Protein AF-A0A9Q1G6E1-F1 (afdb_monomer_lite)

Organism: Synaphobranchus kaupii (NCBI:txid118154)

InterPro domains:
  IPR001965 Zinc finger, PHD-type [SM00249] (22-74)
  IPR011011 Zinc finger, FYVE/PHD-type [SSF57903] (13-75)
  IPR013083 Zinc finger, RING/FYVE/PHD-type [G3DSA:3.30.40.10] (4-76)
  IPR019786 Zinc finger, PHD-type, conserved site [PS01359] (23-73)
  IPR019787 Zinc finger, PHD-finger [PS50016] (20-76)
  IPR055198 Histone-lysine N-methyltransferase NSD-like, PHD zinc finger [PF22908] (22-61)

Sequence (76 aa):
MTTIRRDIASTLLSYKDDMTDLCVACGEVTRKPARNVQLDEWIECTKHDCGRWYHLDCVGRPQVEGDYICFACTKD

Foldseek 3Di:
DPVVVVVVVVVVVVPPPPCLQAAPQPRDRPPDPDPPDDRQDKDAQPPPPGRHIHRCVSQVNDDNPDHDHGPVRVVD

pLDDT: mean 74.25, std 13.98, range [42.94, 90.12]

Radius of gyration: 17.54 Å; chains: 1; bounding box: 52×34×33 Å

Secondary structure (DSSP, 8-state):
--HHHHHHHHHHHH----GGGS-TTT--------TT-----EEE--STTT--EEEGGGGT---SSS----HHHHH-

Structure (mmCIF, N/CA/C/O backbone):
data_AF-A0A9Q1G6E1-F1
#
_entry.id   AF-A0A9Q1G6E1-F1
#
loop_
_atom_site.group_PDB
_atom_site.id
_atom_site.type_symbol
_atom_site.label_atom_id
_atom_site.label_alt_id
_atom_site.label_comp_id
_atom_site.label_asym_id
_atom_site.label_entity_id
_atom_site.label_seq_id
_atom_site.pdbx_PDB_ins_code
_atom_site.Cartn_x
_atom_site.Cartn_y
_atom_site.Cartn_z
_atom_site.occupancy
_atom_site.B_iso_or_equiv
_atom_site.auth_seq_id
_atom_site.auth_comp_id
_atom_site.auth_asym_id
_atom_site.auth_atom_id
_atom_site.pdbx_PDB_model_num
ATOM 1 N N . MET A 1 1 ? 39.828 -19.654 6.591 1.00 49.19 1 MET A N 1
ATOM 2 C CA . MET A 1 1 ? 39.250 -18.811 5.515 1.00 49.19 1 MET A CA 1
ATOM 3 C C . MET A 1 1 ? 37.744 -19.074 5.363 1.00 49.19 1 MET A C 1
ATOM 5 O O . MET A 1 1 ? 37.313 -19.588 4.342 1.00 49.19 1 MET A O 1
ATOM 9 N N . THR A 1 2 ? 36.922 -18.751 6.367 1.00 57.41 2 THR A N 1
ATOM 10 C CA . THR A 1 2 ? 35.453 -18.982 6.342 1.00 57.41 2 THR A CA 1
ATOM 11 C C . THR A 1 2 ? 34.633 -17.731 6.677 1.00 57.41 2 THR A C 1
ATOM 13 O O . THR A 1 2 ? 33.409 -17.764 6.605 1.00 57.41 2 THR A O 1
ATOM 16 N N . THR A 1 3 ? 35.290 -16.617 7.001 1.00 61.69 3 THR A N 1
ATOM 17 C CA . THR A 1 3 ? 34.668 -15.360 7.444 1.00 61.69 3 THR A CA 1
ATOM 18 C C . THR A 1 3 ? 33.999 -14.583 6.313 1.00 61.69 3 THR A C 1
ATOM 20 O O . THR A 1 3 ? 32.870 -14.147 6.479 1.00 61.69 3 THR A O 1
ATOM 23 N N . ILE A 1 4 ? 34.600 -14.546 5.119 1.00 71.56 4 ILE A N 1
ATOM 24 C CA . ILE A 1 4 ? 34.090 -13.752 3.982 1.00 71.56 4 ILE A CA 1
ATOM 25 C C . ILE A 1 4 ? 32.639 -14.114 3.621 1.00 71.56 4 ILE A C 1
ATOM 27 O O . ILE A 1 4 ? 31.815 -13.240 3.379 1.00 71.56 4 ILE A O 1
ATOM 31 N N . ARG A 1 5 ? 32.294 -15.410 3.619 1.00 71.69 5 ARG A N 1
ATOM 32 C CA . ARG A 1 5 ? 30.929 -15.856 3.287 1.00 71.69 5 ARG A CA 1
ATOM 33 C C . ARG A 1 5 ? 29.904 -15.442 4.345 1.00 71.69 5 ARG A C 1
ATOM 35 O O . ARG A 1 5 ? 28.772 -15.127 3.994 1.00 71.69 5 ARG A O 1
ATOM 42 N N . ARG A 1 6 ? 30.296 -15.444 5.624 1.00 77.12 6 ARG A N 1
ATOM 43 C CA . ARG A 1 6 ? 29.436 -15.022 6.738 1.00 77.12 6 ARG A CA 1
ATOM 44 C C . ARG A 1 6 ? 29.215 -13.511 6.718 1.00 77.12 6 ARG A C 1
ATOM 46 O O . ARG A 1 6 ? 28.093 -13.077 6.967 1.00 77.12 6 ARG A O 1
ATOM 53 N N . ASP A 1 7 ? 30.240 -12.743 6.376 1.00 77.62 7 ASP A N 1
ATOM 54 C CA . ASP A 1 7 ? 30.153 -11.283 6.330 1.00 77.62 7 ASP A CA 1
ATOM 55 C C . ASP A 1 7 ? 29.259 -10.834 5.167 1.00 77.62 7 ASP A C 1
ATOM 57 O O . ASP A 1 7 ? 28.336 -10.055 5.379 1.00 77.62 7 ASP A O 1
ATOM 61 N N . ILE A 1 8 ? 29.413 -11.433 3.978 1.00 76.12 8 ILE A N 1
ATOM 62 C CA . ILE A 1 8 ? 28.528 -11.174 2.826 1.00 76.12 8 ILE A CA 1
ATOM 63 C C . ILE A 1 8 ? 27.071 -11.528 3.153 1.00 76.12 8 ILE A C 1
ATOM 65 O O . ILE A 1 8 ? 26.171 -10.737 2.880 1.00 76.12 8 ILE A O 1
ATOM 69 N N . ALA A 1 9 ? 26.825 -12.698 3.753 1.00 76.12 9 ALA A N 1
ATOM 70 C CA . ALA A 1 9 ? 25.473 -13.109 4.124 1.00 76.12 9 ALA A CA 1
ATOM 71 C C . ALA A 1 9 ? 24.850 -12.153 5.153 1.00 76.12 9 ALA A C 1
ATOM 73 O O . ALA A 1 9 ? 23.689 -11.781 5.016 1.00 76.12 9 ALA A O 1
ATOM 74 N N . SER A 1 10 ? 25.628 -11.715 6.146 1.00 76.19 10 SER A N 1
ATOM 75 C CA . SER A 1 10 ? 25.173 -10.749 7.152 1.00 76.19 10 SER A CA 1
ATOM 76 C C . SER A 1 10 ? 24.844 -9.396 6.524 1.00 76.19 10 SER A C 1
ATOM 78 O O . SER A 1 10 ? 23.806 -8.826 6.839 1.00 76.19 10 SER A O 1
ATOM 80 N N . THR A 1 11 ? 25.670 -8.907 5.594 1.00 74.62 11 THR A N 1
ATOM 81 C CA . THR A 1 11 ? 25.413 -7.645 4.890 1.00 74.62 11 THR A CA 1
ATOM 82 C C . THR A 1 11 ? 24.160 -7.723 4.019 1.00 74.62 11 THR A C 1
ATOM 84 O O . THR A 1 11 ? 23.327 -6.822 4.088 1.00 74.62 11 THR A O 1
ATOM 87 N N . LEU A 1 12 ? 23.978 -8.805 3.257 1.00 67.94 12 LEU A N 1
ATOM 88 C CA . LEU A 1 12 ? 22.787 -8.997 2.422 1.00 67.94 12 LEU A CA 1
ATOM 89 C C . LEU A 1 12 ? 21.509 -9.139 3.258 1.00 67.94 12 LEU A C 1
ATOM 91 O O . LEU A 1 12 ? 20.482 -8.592 2.885 1.00 67.94 12 LEU A O 1
ATOM 95 N N . LEU A 1 13 ? 21.573 -9.814 4.409 1.00 69.12 13 LEU A N 1
ATOM 96 C CA . LEU A 1 13 ? 20.444 -9.905 5.345 1.00 69.12 13 LEU A CA 1
ATOM 97 C C . LEU A 1 13 ? 20.190 -8.593 6.105 1.00 69.12 13 LEU A C 1
ATOM 99 O O . LEU A 1 13 ? 19.079 -8.368 6.580 1.00 69.12 13 LEU A O 1
ATOM 103 N N . SER A 1 14 ? 21.212 -7.742 6.252 1.00 64.19 14 SER A N 1
ATOM 104 C CA . SER A 1 14 ? 21.084 -6.417 6.873 1.00 64.19 14 SER A CA 1
ATOM 105 C C . SER A 1 14 ? 20.524 -5.361 5.922 1.00 64.19 14 SER A C 1
ATOM 107 O O . SER A 1 14 ? 20.000 -4.352 6.390 1.00 64.19 14 SER A O 1
ATOM 109 N N . TYR A 1 15 ? 20.601 -5.610 4.609 1.00 56.25 15 TYR A N 1
ATOM 110 C CA . TYR A 1 15 ? 19.877 -4.848 3.600 1.00 56.25 15 TYR A CA 1
ATOM 111 C C . TYR A 1 15 ? 18.390 -5.174 3.737 1.00 56.25 15 TYR A C 1
ATOM 113 O O . TYR A 1 15 ? 17.846 -6.079 3.110 1.00 56.25 15 TYR A O 1
ATOM 121 N N . LYS A 1 16 ? 17.733 -4.453 4.640 1.00 58.66 16 LYS A N 1
ATOM 122 C CA . LYS A 1 16 ? 16.290 -4.297 4.589 1.00 58.66 16 LYS A CA 1
ATOM 123 C C . LYS A 1 16 ? 16.045 -3.257 3.515 1.00 58.66 16 LYS A C 1
ATOM 125 O O . LYS A 1 16 ? 16.345 -2.088 3.742 1.00 58.66 16 LYS A O 1
ATOM 130 N N . ASP A 1 17 ? 15.581 -3.697 2.352 1.00 56.41 17 ASP A N 1
ATOM 131 C CA . ASP A 1 17 ? 15.033 -2.762 1.379 1.00 56.41 17 ASP A CA 1
ATOM 132 C C . ASP A 1 17 ? 13.974 -1.930 2.103 1.00 56.41 17 ASP A C 1
ATOM 134 O O . ASP A 1 17 ? 13.069 -2.468 2.751 1.00 56.41 17 ASP A O 1
ATOM 138 N N . ASP A 1 18 ? 14.162 -0.615 2.087 1.00 58.75 18 ASP A N 1
ATOM 139 C CA . ASP A 1 18 ? 13.199 0.316 2.640 1.00 58.75 18 ASP A CA 1
ATOM 140 C C . ASP A 1 18 ? 11.995 0.323 1.691 1.00 58.75 18 ASP A C 1
ATOM 142 O O . ASP A 1 18 ? 11.981 0.997 0.666 1.00 58.75 18 ASP A O 1
ATOM 146 N N . MET A 1 19 ? 11.014 -0.538 1.976 1.00 60.31 19 MET A N 1
ATOM 147 C CA . MET A 1 19 ? 9.817 -0.711 1.144 1.00 60.31 19 MET A CA 1
ATOM 148 C C . MET A 1 19 ? 8.798 0.420 1.360 1.00 60.31 19 MET A C 1
ATOM 150 O O . MET A 1 19 ? 7.661 0.302 0.907 1.00 60.31 19 MET A O 1
ATOM 154 N N . THR A 1 20 ? 9.170 1.484 2.079 1.00 65.19 20 THR A N 1
ATOM 155 C CA . THR A 1 20 ? 8.307 2.647 2.341 1.00 65.19 20 THR A CA 1
ATOM 156 C C . THR A 1 20 ? 7.917 3.380 1.062 1.00 65.19 20 THR A C 1
ATOM 158 O O . THR A 1 20 ? 6.817 3.920 0.990 1.00 65.19 20 THR A O 1
ATOM 161 N N . ASP A 1 21 ? 8.750 3.304 0.024 1.00 70.12 21 ASP A N 1
ATOM 162 C CA . ASP A 1 21 ? 8.496 3.946 -1.266 1.00 70.12 21 ASP A CA 1
ATOM 163 C C . ASP A 1 21 ? 7.634 3.099 -2.222 1.00 70.12 21 ASP A C 1
ATOM 165 O O . ASP A 1 21 ? 7.424 3.503 -3.361 1.00 70.12 21 ASP A O 1
ATOM 169 N N . LEU A 1 22 ? 7.150 1.916 -1.818 1.00 82.94 22 LEU A N 1
ATOM 170 C CA . LEU A 1 22 ? 6.411 0.988 -2.684 1.00 82.94 22 LEU A CA 1
ATOM 171 C C . LEU A 1 22 ? 4.920 0.941 -2.356 1.00 82.94 22 LEU A C 1
ATOM 173 O O . LEU A 1 22 ? 4.515 0.751 -1.209 1.00 82.94 22 LEU A O 1
ATOM 177 N N . CYS A 1 23 ? 4.084 0.963 -3.394 1.00 86.81 23 CYS A N 1
ATOM 178 C CA . CYS A 1 23 ? 2.681 0.609 -3.241 1.00 86.81 23 CYS A CA 1
ATOM 179 C C . CYS A 1 23 ? 2.587 -0.885 -2.934 1.00 86.81 23 CYS A C 1
ATOM 181 O O . CYS A 1 23 ? 2.945 -1.721 -3.763 1.00 86.81 23 CYS A O 1
ATOM 183 N N . VAL A 1 24 ? 2.047 -1.247 -1.771 1.00 87.12 24 VAL A N 1
ATOM 184 C CA . VAL A 1 24 ? 1.981 -2.656 -1.343 1.00 87.12 24 VAL A CA 1
ATOM 185 C C . VAL A 1 24 ? 1.066 -3.501 -2.241 1.00 87.12 24 VAL A C 1
ATOM 187 O O . VAL A 1 24 ? 1.205 -4.721 -2.294 1.00 87.12 24 VAL A O 1
ATOM 190 N N . ALA A 1 25 ? 0.134 -2.878 -2.967 1.00 86.44 25 ALA A N 1
ATOM 191 C CA . ALA A 1 25 ? -0.766 -3.591 -3.870 1.00 86.44 25 ALA A CA 1
ATOM 192 C C . ALA A 1 25 ? -0.131 -3.942 -5.227 1.00 86.44 25 ALA A C 1
ATOM 194 O O . ALA A 1 25 ? -0.364 -5.043 -5.721 1.00 86.44 25 ALA A O 1
ATOM 195 N N . CYS A 1 26 ? 0.646 -3.039 -5.838 1.00 87.44 26 CYS A N 1
ATOM 196 C CA . CYS A 1 26 ? 1.215 -3.259 -7.177 1.00 87.44 26 CYS A CA 1
ATOM 197 C C . CYS A 1 26 ? 2.742 -3.407 -7.212 1.00 87.44 26 CYS A C 1
ATOM 199 O O . CYS A 1 26 ? 3.269 -3.859 -8.223 1.00 87.44 26 CYS A O 1
ATOM 201 N N . GLY A 1 27 ? 3.450 -3.064 -6.133 1.00 85.00 27 GLY A N 1
ATOM 202 C CA . GLY A 1 27 ? 4.910 -3.143 -6.053 1.00 85.00 27 GLY A CA 1
ATOM 203 C C . GLY A 1 27 ? 5.652 -2.068 -6.852 1.00 85.00 27 GLY A C 1
ATOM 204 O O . GLY A 1 27 ? 6.831 -2.244 -7.137 1.00 85.00 27 GLY A O 1
ATOM 205 N N . GLU A 1 28 ? 4.988 -0.971 -7.225 1.00 83.38 28 GLU A N 1
ATOM 206 C CA . GLU A 1 28 ? 5.594 0.150 -7.958 1.00 83.38 28 GLU A CA 1
ATOM 207 C C . GLU A 1 28 ? 5.846 1.354 -7.036 1.00 83.38 28 GLU A C 1
ATOM 209 O O . GLU A 1 28 ? 5.080 1.591 -6.102 1.00 83.38 28 GLU A O 1
ATOM 214 N N . VAL A 1 29 ? 6.908 2.120 -7.324 1.00 74.44 29 VAL A N 1
ATOM 215 C CA . VAL A 1 29 ? 7.401 3.251 -6.499 1.00 74.44 29 VAL A CA 1
ATOM 216 C C . VAL A 1 29 ? 6.933 4.647 -6.946 1.00 74.44 29 VAL A C 1
ATOM 218 O O . VAL A 1 29 ? 7.480 5.661 -6.527 1.00 74.44 29 VAL A O 1
ATOM 221 N N . THR A 1 30 ? 5.987 4.754 -7.883 1.00 63.81 30 THR A N 1
ATOM 222 C CA . THR A 1 30 ? 5.759 5.980 -8.688 1.00 63.81 30 THR A CA 1
ATOM 223 C C . THR A 1 30 ? 7.048 6.536 -9.305 1.00 63.81 30 THR A C 1
ATOM 225 O O . THR A 1 30 ? 7.584 7.581 -8.925 1.00 63.81 30 THR A O 1
ATOM 228 N N . ARG A 1 31 ? 7.572 5.886 -10.348 1.00 53.03 31 ARG A N 1
ATOM 229 C CA . ARG A 1 31 ? 8.574 6.551 -11.193 1.00 53.03 31 ARG A CA 1
ATOM 230 C C . ARG A 1 31 ? 7.862 7.575 -12.069 1.00 53.03 31 ARG A C 1
ATOM 232 O O . ARG A 1 31 ? 7.341 7.184 -13.098 1.00 53.03 31 ARG A O 1
ATOM 239 N N . LYS A 1 32 ? 7.873 8.847 -11.634 1.00 42.94 32 LYS A N 1
ATOM 240 C CA . LYS A 1 32 ? 7.513 10.093 -12.353 1.00 42.94 32 LYS A CA 1
ATOM 241 C C . LYS A 1 32 ? 6.409 9.948 -13.418 1.00 42.94 32 LYS A C 1
ATOM 243 O O . LYS A 1 32 ? 6.677 9.342 -14.455 1.00 42.94 32 LYS A O 1
ATOM 248 N N . PRO A 1 33 ? 5.258 10.637 -13.293 1.00 45.41 33 PRO A N 1
ATOM 249 C CA . PRO A 1 33 ? 4.260 10.611 -14.352 1.00 45.41 33 PRO A CA 1
ATOM 250 C C . PRO A 1 33 ? 4.906 11.030 -15.678 1.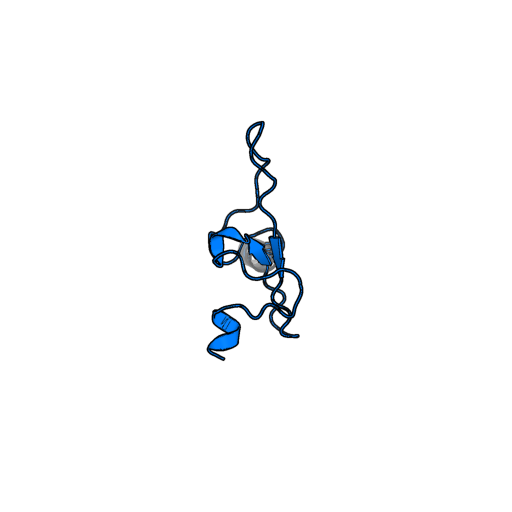00 45.41 33 PRO A C 1
ATOM 252 O O . PRO A 1 33 ? 5.527 12.095 -15.792 1.00 45.41 33 PRO A O 1
ATOM 255 N N . ALA A 1 34 ? 4.785 10.166 -16.689 1.00 44.81 34 ALA A N 1
ATOM 256 C CA . ALA A 1 34 ? 4.979 10.584 -18.065 1.00 44.81 34 ALA A CA 1
ATOM 257 C C . ALA A 1 34 ? 4.081 11.810 -18.278 1.00 44.81 34 ALA A C 1
ATOM 259 O O . ALA A 1 34 ? 2.929 11.818 -17.845 1.00 44.81 34 ALA A O 1
ATOM 260 N N . ARG A 1 35 ? 4.662 12.878 -18.837 1.00 43.47 35 ARG A N 1
ATOM 261 C CA . ARG A 1 35 ? 4.068 14.219 -18.971 1.00 43.47 35 ARG A CA 1
ATOM 262 C C . ARG A 1 35 ? 2.539 14.151 -19.135 1.00 43.47 35 ARG A C 1
ATOM 264 O O . ARG A 1 35 ? 2.071 13.608 -20.131 1.00 43.47 35 ARG A O 1
ATOM 271 N N . ASN A 1 36 ? 1.814 14.751 -18.184 1.00 50.31 36 ASN A N 1
ATOM 272 C CA . ASN A 1 36 ? 0.354 14.968 -18.154 1.00 50.31 36 ASN A CA 1
ATOM 273 C C . ASN A 1 36 ? -0.533 13.917 -17.458 1.00 50.31 36 ASN A C 1
ATOM 275 O O . ASN A 1 36 ? -1.753 14.023 -17.567 1.00 50.31 36 ASN A O 1
ATOM 279 N N . VAL A 1 37 ? 0.016 12.961 -16.707 1.00 49.81 37 VAL A N 1
ATOM 280 C CA . VAL A 1 37 ? -0.800 12.111 -15.819 1.00 49.81 37 VAL A CA 1
ATOM 281 C C . VAL A 1 37 ? -0.868 12.771 -14.440 1.00 49.81 37 VAL A C 1
ATOM 283 O O . VAL A 1 37 ? 0.173 13.112 -13.873 1.00 49.81 37 VAL A O 1
ATOM 286 N N . GLN A 1 38 ? -2.086 13.029 -13.947 1.00 52.91 38 GLN A N 1
ATOM 287 C CA . GLN A 1 38 ? -2.329 13.457 -12.564 1.00 52.91 38 GLN A CA 1
ATOM 288 C C . GLN A 1 38 ? -1.538 12.537 -11.637 1.00 52.91 38 GLN A C 1
ATOM 290 O O . GLN A 1 38 ? -1.614 11.324 -11.791 1.00 52.91 38 GLN A O 1
ATOM 295 N N . LEU A 1 39 ? -0.732 13.137 -10.757 1.00 54.03 39 LEU A N 1
ATOM 296 C CA . LEU A 1 39 ? 0.078 12.446 -9.756 1.00 54.03 39 LEU A CA 1
ATOM 297 C C . LEU A 1 39 ? -0.748 11.309 -9.151 1.00 54.03 39 LEU A C 1
ATOM 299 O O . LEU A 1 39 ? -1.856 11.576 -8.693 1.00 54.03 39 LEU A O 1
ATOM 303 N N . ASP A 1 40 ? -0.235 10.077 -9.197 1.00 62.84 40 ASP A N 1
ATOM 304 C CA . ASP A 1 40 ? -0.865 8.939 -8.531 1.00 62.84 40 ASP A CA 1
ATOM 305 C C . ASP A 1 40 ? -0.984 9.303 -7.049 1.00 62.84 40 ASP A C 1
ATOM 307 O O . ASP A 1 40 ? 0.001 9.308 -6.315 1.00 62.84 40 ASP A O 1
ATOM 311 N N . GLU A 1 41 ? -2.168 9.743 -6.636 1.00 78.94 41 GLU A N 1
ATOM 312 C CA . GLU A 1 41 ? -2.433 10.145 -5.265 1.00 78.94 41 GLU A CA 1
ATOM 313 C C . GLU A 1 41 ? -2.279 8.909 -4.373 1.00 78.94 41 GLU A C 1
ATOM 315 O O . GLU A 1 41 ? -2.777 7.823 -4.684 1.00 78.94 41 GLU A O 1
ATOM 320 N N . TRP A 1 42 ? -1.540 9.066 -3.281 1.00 84.06 42 TRP A N 1
ATOM 321 C CA . TRP A 1 42 ? -1.226 7.991 -2.351 1.00 84.06 42 TRP A CA 1
ATOM 322 C C . TRP A 1 42 ? -2.127 8.053 -1.123 1.00 84.06 42 TRP A C 1
ATOM 324 O O . TRP A 1 42 ? -2.575 9.125 -0.719 1.00 84.06 42 TRP A O 1
ATOM 334 N N . ILE A 1 43 ? -2.350 6.898 -0.505 1.00 86.75 43 ILE A N 1
ATOM 335 C CA . ILE A 1 43 ? -3.067 6.775 0.758 1.00 86.75 43 ILE A CA 1
ATOM 336 C C . ILE A 1 43 ? -2.369 5.780 1.687 1.00 86.75 43 ILE A C 1
ATOM 338 O O . ILE A 1 43 ? -1.927 4.704 1.268 1.00 86.75 43 ILE A O 1
ATOM 342 N N . GLU A 1 44 ? -2.277 6.150 2.960 1.00 88.31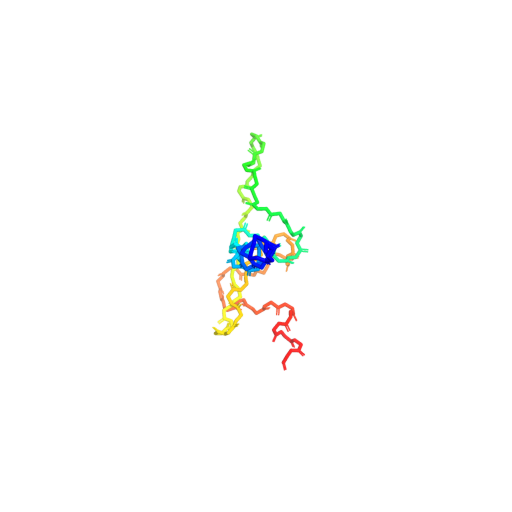 44 GLU A N 1
ATOM 343 C CA . GLU A 1 44 ? -1.694 5.342 4.029 1.00 88.31 44 GLU A CA 1
ATOM 344 C C . GLU A 1 44 ? -2.792 4.677 4.861 1.00 88.31 44 GLU A C 1
ATOM 346 O O . GLU A 1 44 ? -3.809 5.293 5.179 1.00 88.31 44 GLU A O 1
ATOM 351 N N . CYS A 1 45 ? -2.590 3.410 5.229 1.00 89.31 45 CYS A N 1
ATOM 352 C CA . CYS A 1 45 ? -3.466 2.727 6.176 1.00 89.31 45 CYS A CA 1
ATOM 353 C C . CYS A 1 45 ? -3.311 3.310 7.591 1.00 89.31 45 CYS A C 1
ATOM 355 O O . CYS A 1 45 ? -2.234 3.208 8.177 1.00 89.31 45 CYS A O 1
ATOM 357 N N . THR A 1 46 ? -4.394 3.820 8.180 1.00 89.06 46 THR A N 1
ATOM 358 C CA . THR A 1 46 ? -4.374 4.498 9.488 1.00 89.06 46 THR A CA 1
ATOM 359 C C . THR A 1 46 ? -4.395 3.548 10.692 1.00 89.06 46 THR A C 1
ATOM 361 O O . THR A 1 46 ? -4.256 3.989 11.834 1.00 89.06 46 THR A O 1
ATOM 364 N N . LYS A 1 47 ? -4.516 2.224 10.484 1.00 86.81 47 LYS A N 1
ATOM 365 C CA . LYS A 1 47 ? -4.371 1.240 11.576 1.00 86.81 47 LYS A CA 1
ATOM 366 C C . LYS A 1 47 ? -2.938 1.327 12.119 1.00 86.81 47 LYS A C 1
ATOM 368 O O . LYS A 1 47 ? -1.990 1.122 11.367 1.00 86.81 47 LYS A O 1
ATOM 373 N N . HIS A 1 48 ? -2.812 1.585 13.423 1.00 78.38 48 HIS A N 1
ATOM 374 C CA . HIS A 1 48 ? -1.570 1.958 14.122 1.00 78.38 48 HIS A CA 1
ATOM 375 C C . HIS A 1 48 ? -0.340 1.080 13.806 1.00 78.38 48 HIS A C 1
ATOM 377 O O . HIS A 1 48 ? 0.771 1.593 13.734 1.00 78.38 48 HIS A O 1
ATOM 383 N N . ASP A 1 49 ? -0.528 -0.218 13.554 1.00 84.06 49 ASP A N 1
ATOM 384 C CA . ASP A 1 49 ? 0.577 -1.161 13.306 1.00 84.06 49 ASP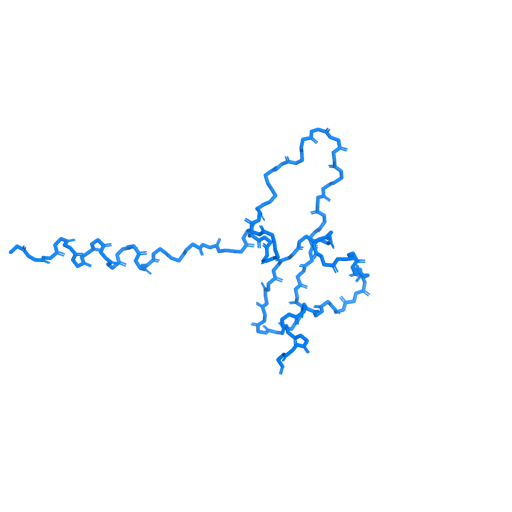 A CA 1
ATOM 385 C C . ASP A 1 49 ? 0.755 -1.525 11.819 1.00 84.06 49 ASP A C 1
ATOM 387 O O . ASP A 1 49 ? 1.532 -2.417 11.476 1.00 84.06 49 ASP A O 1
ATOM 391 N N . CYS A 1 50 ? 0.008 -0.877 10.920 1.00 86.81 50 CYS A N 1
ATOM 392 C CA . CYS A 1 50 ? 0.069 -1.153 9.491 1.00 86.81 50 CYS A CA 1
ATOM 393 C C . CYS A 1 50 ? 1.148 -0.326 8.791 1.00 86.81 50 CYS A C 1
ATOM 395 O O . CYS A 1 50 ? 2.071 -0.906 8.222 1.00 86.81 50 CYS A O 1
ATOM 397 N N . GLY A 1 51 ? 0.994 1.006 8.776 1.00 80.69 51 GLY A N 1
ATOM 398 C CA . GLY A 1 51 ? 1.906 1.939 8.095 1.00 80.69 51 GLY A CA 1
ATOM 399 C C . GLY A 1 51 ? 2.126 1.654 6.601 1.00 80.69 51 GLY A C 1
ATOM 400 O O . GLY A 1 51 ? 3.142 2.046 6.036 1.00 80.69 51 GLY A O 1
ATOM 401 N N . ARG A 1 52 ? 1.229 0.891 5.955 1.00 86.69 52 ARG A N 1
ATOM 402 C CA . ARG A 1 52 ? 1.359 0.500 4.543 1.00 86.69 52 ARG A CA 1
ATOM 403 C C . ARG A 1 52 ? 0.789 1.576 3.629 1.00 86.69 52 ARG A C 1
ATOM 405 O O . ARG A 1 52 ? -0.326 2.049 3.858 1.00 86.69 52 ARG A O 1
ATOM 412 N N . TRP A 1 53 ? 1.512 1.843 2.548 1.00 87.56 53 TRP A N 1
ATOM 413 C CA . TRP A 1 53 ? 1.177 2.837 1.535 1.00 87.56 53 TRP A CA 1
ATOM 414 C C . TRP A 1 53 ? 0.648 2.197 0.249 1.00 87.56 53 TRP A C 1
ATOM 416 O O . TRP A 1 53 ? 1.066 1.106 -0.158 1.00 87.56 53 TRP A O 1
ATOM 426 N N . TYR A 1 54 ? -0.305 2.878 -0.384 1.00 87.31 54 TYR A N 1
ATOM 427 C CA . TYR A 1 54 ? -0.985 2.421 -1.590 1.00 87.31 54 TYR A CA 1
ATOM 428 C C . TYR A 1 54 ? -1.265 3.589 -2.537 1.00 87.31 54 TYR A C 1
ATOM 430 O O . TYR A 1 54 ? -1.593 4.680 -2.080 1.00 87.31 54 TYR A O 1
ATOM 438 N N . HIS A 1 55 ? -1.247 3.351 -3.849 1.00 87.75 55 HIS A N 1
ATOM 439 C CA . HIS A 1 55 ? -1.893 4.271 -4.790 1.00 87.75 55 HIS A CA 1
ATOM 440 C C . HIS A 1 55 ? -3.411 4.211 -4.595 1.00 87.75 55 HIS A C 1
ATOM 442 O O . HIS A 1 55 ? -3.959 3.107 -4.500 1.00 87.75 55 HIS A O 1
ATOM 448 N N . LEU A 1 56 ? -4.101 5.355 -4.623 1.00 85.81 56 LEU A N 1
ATOM 449 C CA . LEU A 1 56 ? -5.565 5.423 -4.560 1.00 85.81 56 LEU A CA 1
ATOM 450 C C . LEU A 1 56 ? -6.213 4.508 -5.606 1.00 85.81 56 LEU A C 1
ATOM 452 O O . LEU A 1 56 ? -7.157 3.785 -5.291 1.00 85.81 56 LEU A O 1
ATOM 456 N N . ASP A 1 57 ? -5.670 4.470 -6.825 1.00 86.19 57 ASP A N 1
ATOM 457 C CA . ASP A 1 57 ? -6.168 3.611 -7.905 1.00 86.19 57 ASP A CA 1
ATOM 458 C C . ASP A 1 57 ? -6.047 2.115 -7.596 1.00 86.19 57 ASP A C 1
ATOM 460 O O . ASP A 1 57 ? -6.928 1.333 -7.952 1.00 86.19 57 ASP A O 1
ATOM 464 N N . CYS A 1 58 ? -5.007 1.703 -6.869 1.00 87.25 58 CYS A N 1
ATOM 465 C CA . CYS A 1 58 ? -4.829 0.304 -6.488 1.00 87.25 58 CYS A CA 1
ATOM 466 C C . CYS A 1 58 ? -5.825 -0.162 -5.418 1.00 87.25 58 CYS A C 1
ATOM 468 O O . CYS A 1 58 ? -5.985 -1.367 -5.223 1.00 87.25 58 CYS A O 1
ATOM 470 N N . VAL A 1 59 ? -6.473 0.769 -4.714 1.00 87.56 59 VAL A N 1
ATOM 471 C CA . VAL A 1 59 ? -7.388 0.478 -3.599 1.00 87.56 59 VAL A CA 1
ATOM 472 C C . VAL A 1 59 ? -8.809 0.991 -3.852 1.00 87.56 59 VAL A C 1
ATOM 474 O O . VAL A 1 59 ? -9.635 1.003 -2.944 1.00 87.56 59 VAL A O 1
ATOM 477 N N . GLY A 1 60 ? -9.117 1.369 -5.097 1.00 86.69 60 GLY A N 1
ATOM 478 C CA . GLY A 1 60 ? -10.469 1.736 -5.527 1.00 86.69 60 GLY A CA 1
ATOM 479 C C . GLY A 1 60 ? -10.895 3.165 -5.184 1.00 86.69 60 GLY A C 1
ATOM 480 O O . GLY A 1 60 ? -12.092 3.416 -5.082 1.00 86.69 60 GLY A O 1
ATOM 481 N N . ARG A 1 61 ? -9.939 4.090 -5.018 1.00 85.75 61 ARG A N 1
ATOM 482 C CA . ARG A 1 61 ? -10.154 5.517 -4.704 1.00 85.75 61 ARG A CA 1
ATOM 483 C C . ARG A 1 61 ? -11.099 5.738 -3.510 1.00 85.75 61 ARG A C 1
ATOM 485 O O . ARG A 1 61 ? -12.166 6.335 -3.675 1.00 85.75 61 ARG A O 1
ATOM 492 N N . PRO A 1 62 ? -10.739 5.252 -2.308 1.00 84.56 62 PRO A N 1
ATOM 493 C CA . PRO A 1 62 ? -11.486 5.567 -1.097 1.00 84.56 62 PRO A CA 1
ATOM 494 C C . PRO A 1 62 ? -11.553 7.085 -0.888 1.00 84.56 62 PRO A C 1
ATOM 496 O O . PRO A 1 62 ? -10.704 7.833 -1.377 1.00 84.56 62 PRO A O 1
ATOM 499 N N . GLN A 1 63 ? -12.562 7.542 -0.148 1.00 79.00 63 GLN A N 1
ATOM 500 C CA . GLN A 1 63 ? -12.614 8.943 0.260 1.00 79.00 63 GLN A CA 1
ATOM 501 C C . GLN A 1 63 ? -11.374 9.270 1.098 1.00 79.00 63 GLN A C 1
ATOM 503 O O . GLN A 1 63 ? -11.059 8.557 2.046 1.00 79.00 63 GLN A O 1
ATOM 508 N N . VAL A 1 64 ? -10.670 10.338 0.718 1.00 69.88 64 VAL A N 1
ATOM 509 C CA . VAL A 1 64 ? -9.417 10.765 1.366 1.00 69.88 64 VAL A CA 1
ATOM 510 C C . VAL A 1 64 ? -9.690 11.481 2.698 1.00 69.88 64 VAL A C 1
ATOM 512 O O . VAL A 1 64 ? -8.811 11.607 3.542 1.00 69.88 64 VAL A O 1
ATOM 515 N N . GLU A 1 65 ? -10.930 11.927 2.911 1.00 71.38 65 GLU A N 1
ATOM 516 C CA . GLU A 1 65 ? -11.398 12.522 4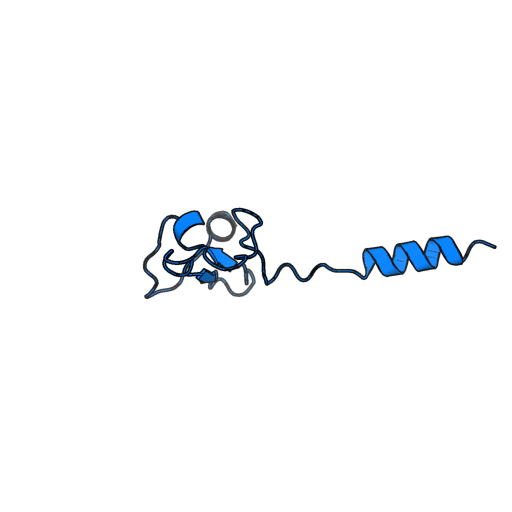.163 1.00 71.38 65 GLU A CA 1
ATOM 517 C C . GLU A 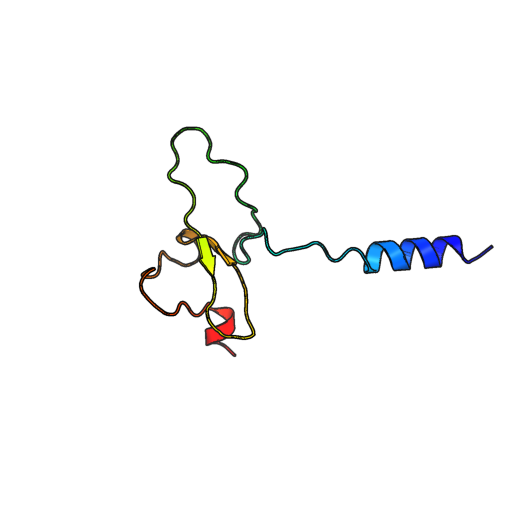1 65 ? -11.860 11.418 5.130 1.00 71.38 65 GLU A C 1
ATOM 519 O O . GLU A 1 65 ? -13.053 11.158 5.279 1.00 71.38 65 GLU A O 1
ATOM 524 N N . GLY A 1 66 ? -10.914 10.725 5.770 1.00 73.94 66 GLY A N 1
ATOM 525 C CA . GLY A 1 66 ? -11.226 9.737 6.805 1.00 73.94 66 GLY A CA 1
ATOM 526 C C . GLY A 1 66 ? -10.116 8.731 7.091 1.00 73.94 66 GLY A C 1
ATOM 527 O O . GLY A 1 66 ? -9.059 8.739 6.464 1.00 73.94 66 GLY A O 1
ATOM 528 N N . ASP A 1 67 ? -10.383 7.842 8.048 1.00 84.06 67 ASP A N 1
ATOM 529 C CA . ASP A 1 67 ? -9.523 6.699 8.342 1.00 84.06 67 ASP A CA 1
ATOM 530 C C . ASP A 1 67 ? -9.601 5.669 7.210 1.00 84.06 67 ASP A C 1
ATOM 532 O O . ASP A 1 67 ? -10.624 5.007 7.016 1.00 84.06 67 ASP A O 1
ATOM 536 N N . TYR A 1 68 ? -8.509 5.504 6.464 1.00 88.19 68 TYR A N 1
ATOM 537 C CA . TYR A 1 68 ? -8.386 4.417 5.501 1.00 88.19 68 TYR A CA 1
ATOM 538 C C . TYR A 1 68 ? -7.819 3.169 6.176 1.00 88.19 68 TYR A C 1
ATOM 540 O O . TYR A 1 68 ? -6.694 3.163 6.670 1.00 88.19 68 TYR A O 1
ATOM 548 N N . ILE A 1 69 ? -8.579 2.072 6.145 1.00 90.12 69 ILE A N 1
ATOM 549 C CA . ILE A 1 69 ? -8.115 0.755 6.590 1.00 90.12 69 ILE A CA 1
ATOM 550 C C . ILE A 1 69 ? -7.912 -0.126 5.359 1.00 90.12 69 ILE A C 1
ATOM 552 O O . ILE A 1 69 ? -8.857 -0.428 4.629 1.00 90.12 69 ILE A O 1
ATOM 556 N N . CYS A 1 70 ? -6.675 -0.565 5.129 1.00 89.50 70 CYS A N 1
ATOM 557 C CA . CYS A 1 70 ? -6.357 -1.414 3.987 1.00 89.50 70 CYS A CA 1
ATOM 558 C C . CYS A 1 70 ? -6.979 -2.810 4.114 1.00 89.50 70 CYS A C 1
ATOM 560 O O . CYS A 1 70 ? -7.227 -3.317 5.210 1.00 89.50 70 CYS A O 1
ATOM 562 N N . PHE A 1 71 ? -7.153 -3.488 2.979 1.00 87.31 71 PHE A N 1
ATOM 563 C CA . PHE A 1 71 ? -7.777 -4.812 2.933 1.00 87.31 71 PHE A CA 1
ATOM 564 C C . PHE A 1 71 ? -7.106 -5.852 3.843 1.00 87.31 71 PHE A C 1
ATOM 566 O O . PHE A 1 71 ? -7.790 -6.669 4.456 1.00 87.31 71 PHE A O 1
ATOM 573 N N . ALA A 1 72 ? -5.776 -5.814 3.967 1.00 86.31 72 ALA A N 1
ATOM 574 C CA . ALA A 1 72 ? -5.067 -6.706 4.882 1.00 86.31 72 ALA A CA 1
ATOM 575 C C . ALA A 1 72 ? -5.522 -6.483 6.333 1.00 86.31 72 ALA A C 1
ATOM 577 O O . ALA A 1 72 ? -5.914 -7.423 7.008 1.00 86.31 72 ALA A O 1
ATOM 578 N N . CYS A 1 73 ? -5.591 -5.223 6.757 1.00 89.06 73 CYS A N 1
ATOM 579 C CA . CYS A 1 73 ? -5.996 -4.844 8.103 1.00 89.06 73 CYS A CA 1
ATOM 580 C C . CYS A 1 73 ? -7.486 -5.018 8.398 1.00 89.06 73 CYS A C 1
ATOM 582 O O . CYS A 1 73 ? -7.843 -5.063 9.574 1.00 89.06 73 CYS A O 1
ATO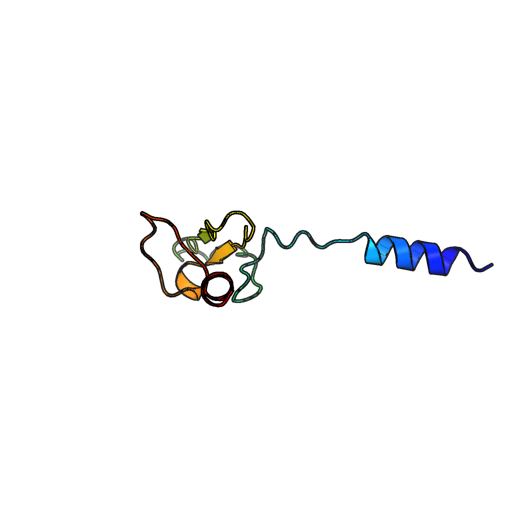M 584 N N . THR A 1 74 ? -8.338 -5.101 7.370 1.00 84.69 74 THR A N 1
ATOM 585 C CA . THR A 1 74 ? -9.758 -5.465 7.528 1.00 84.69 74 THR A CA 1
ATOM 586 C C . THR A 1 74 ? -9.983 -6.960 7.759 1.00 84.69 74 THR A C 1
ATOM 588 O O . THR A 1 74 ? -11.061 -7.343 8.203 1.00 84.69 74 THR A O 1
ATOM 591 N N . LYS A 1 75 ? -8.999 -7.807 7.428 1.00 73.69 75 LYS A N 1
ATOM 592 C CA . LYS A 1 75 ? -9.079 -9.267 7.585 1.00 73.69 75 LYS A CA 1
ATOM 593 C C . LYS A 1 75 ? -8.353 -9.806 8.823 1.00 73.69 75 LYS A C 1
ATOM 595 O O . LYS A 1 75 ? -8.494 -10.995 9.096 1.00 73.69 75 LYS A O 1
ATOM 600 N N . ASP A 1 76 ? -7.610 -8.945 9.516 1.00 56.00 76 ASP A N 1
ATOM 601 C CA . ASP A 1 76 ? -6.953 -9.194 10.809 1.00 56.00 76 ASP A CA 1
ATOM 602 C C . ASP A 1 76 ? -7.863 -8.801 11.977 1.00 56.00 76 ASP A C 1
ATOM 604 O O . ASP A 1 76 ? -8.120 -9.666 12.843 1.00 56.00 76 ASP A O 1
#